Protein AF-A0A1V5GSD3-F1 (afdb_monomer_lite)

pLDDT: mean 73.18, std 15.57, range [37.88, 90.88]

Sequence (69 aa):
MDTSKKKMKYKIARAKLEKRHRCVWCAAMISAGEQAIFMVERGWEEIEHYLHPNCYQSFKAFNLKEIYR

Radius of gyration: 13.72 Å; chains: 1; bounding box: 41×31×18 Å

Secondary structure (DSSP, 8-stat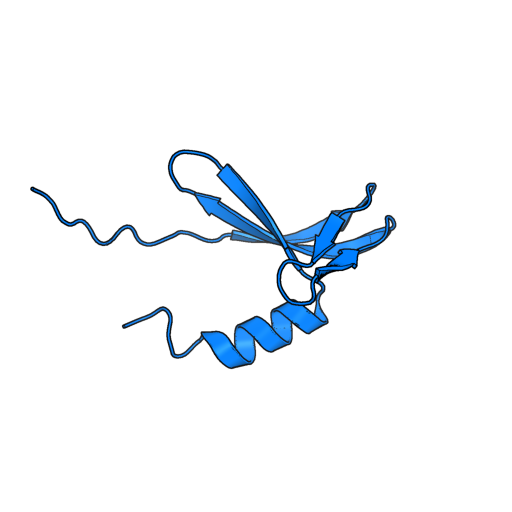e):
---------EEEEEEE-SS-EE-TTT-PEEPTT-EEEEEEEESSSEEEEEE-HHHHHHHHHHHTTTTT-

Foldseek 3Di:
DDPPPPPFDKDKDKDQAQCWDAAPQPRDIDHHRAIWIWIWGDDVDTDIHTHHPVSVVVCCVPPPPPSPD

Structure (mmCIF, N/CA/C/O backbone):
data_AF-A0A1V5GSD3-F1
#
_entry.id   AF-A0A1V5GSD3-F1
#
loop_
_atom_site.group_PDB
_atom_site.id
_atom_site.type_symbol
_atom_site.label_atom_id
_atom_site.label_alt_id
_atom_si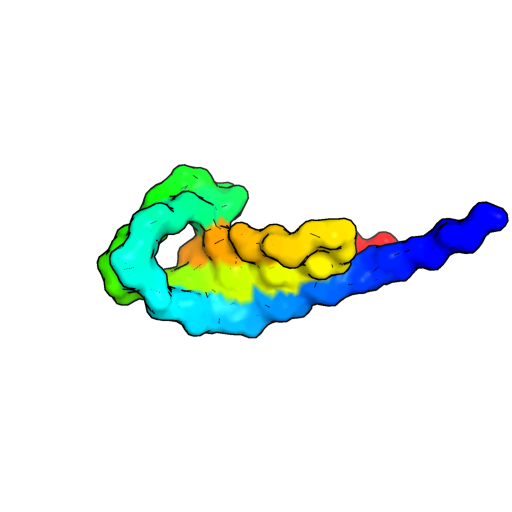te.label_comp_id
_atom_site.label_asym_id
_atom_site.label_entity_id
_atom_site.label_seq_id
_atom_site.pdbx_PDB_ins_code
_atom_site.Cartn_x
_atom_site.Cartn_y
_atom_site.Cartn_z
_atom_site.occupancy
_atom_site.B_iso_or_equiv
_atom_site.auth_seq_id
_atom_site.auth_comp_id
_atom_site.auth_asym_id
_atom_site.auth_atom_id
_atom_site.pdbx_PDB_model_num
ATOM 1 N N . MET A 1 1 ? 31.248 -10.065 -7.922 1.00 41.66 1 MET A N 1
ATOM 2 C CA . MET A 1 1 ? 29.954 -9.409 -8.202 1.00 41.66 1 MET A CA 1
ATOM 3 C C . MET A 1 1 ? 28.885 -10.259 -7.549 1.00 41.66 1 MET A C 1
ATOM 5 O O . MET A 1 1 ? 28.570 -11.326 -8.051 1.00 41.66 1 MET A O 1
ATOM 9 N N . ASP A 1 2 ? 28.457 -9.850 -6.359 1.00 43.66 2 ASP A N 1
ATOM 10 C CA . ASP A 1 2 ? 27.519 -10.594 -5.523 1.00 43.66 2 ASP A CA 1
ATOM 11 C C . ASP A 1 2 ? 26.096 -10.280 -6.002 1.00 43.66 2 ASP A C 1
ATOM 13 O O . ASP A 1 2 ? 25.529 -9.237 -5.676 1.00 43.66 2 ASP A O 1
ATOM 17 N N . THR A 1 3 ? 25.521 -11.134 -6.851 1.00 44.56 3 THR A N 1
ATOM 18 C CA . THR A 1 3 ? 24.097 -11.066 -7.217 1.00 44.56 3 THR A CA 1
ATOM 19 C C . THR A 1 3 ? 23.257 -11.603 -6.062 1.00 44.56 3 THR A C 1
ATOM 21 O O . THR A 1 3 ? 22.540 -12.597 -6.186 1.00 44.56 3 THR A O 1
ATOM 24 N N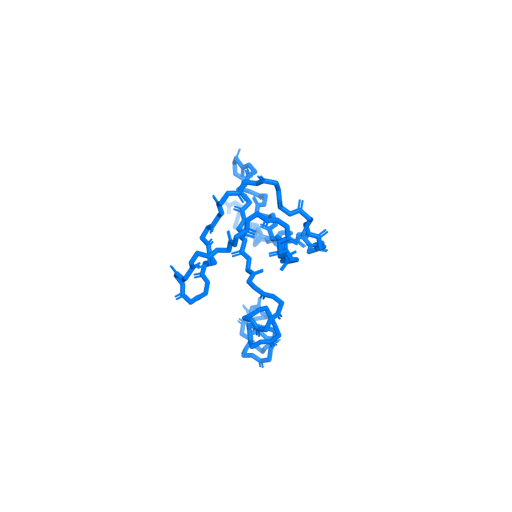 . SER A 1 4 ? 23.372 -10.957 -4.903 1.00 45.75 4 SER A N 1
ATOM 25 C CA . SER A 1 4 ? 22.463 -11.151 -3.787 1.00 45.75 4 SER A CA 1
ATOM 26 C C . SER A 1 4 ? 21.062 -10.806 -4.279 1.00 45.75 4 SER A C 1
ATOM 28 O O . SER A 1 4 ? 20.748 -9.637 -4.510 1.00 45.75 4 SER A O 1
ATOM 30 N N . LYS A 1 5 ? 20.221 -11.834 -4.470 1.00 49.12 5 LYS A N 1
ATOM 31 C CA . LYS A 1 5 ? 18.769 -11.705 -4.640 1.00 49.12 5 LYS A CA 1
ATOM 32 C C . LYS A 1 5 ? 18.258 -10.821 -3.499 1.00 49.12 5 LYS A C 1
ATOM 34 O O . LYS A 1 5 ? 18.034 -11.311 -2.390 1.00 49.12 5 LYS A O 1
ATOM 39 N N . LYS A 1 6 ? 18.130 -9.510 -3.739 1.00 48.62 6 LYS A N 1
ATOM 40 C CA . LYS A 1 6 ? 17.550 -8.548 -2.798 1.00 48.62 6 LYS A CA 1
ATOM 41 C C . LYS A 1 6 ? 16.120 -9.010 -2.550 1.00 48.62 6 LYS A C 1
ATOM 43 O O . LYS A 1 6 ? 15.230 -8.747 -3.349 1.00 48.62 6 LYS A O 1
ATOM 48 N N . LYS A 1 7 ? 15.904 -9.750 -1.460 1.00 52.56 7 LYS A N 1
ATOM 49 C CA . LYS A 1 7 ? 14.565 -10.044 -0.950 1.00 52.56 7 LYS A CA 1
ATOM 50 C C . LYS A 1 7 ? 13.936 -8.693 -0.616 1.00 52.56 7 LYS A C 1
ATOM 52 O O . LYS A 1 7 ? 14.262 -8.120 0.423 1.00 52.56 7 LYS A O 1
ATOM 57 N N . MET A 1 8 ? 13.101 -8.167 -1.510 1.00 53.25 8 MET A N 1
ATOM 58 C CA . MET A 1 8 ? 12.278 -6.995 -1.229 1.00 53.25 8 MET A CA 1
ATOM 59 C C . MET A 1 8 ? 11.440 -7.318 0.008 1.00 53.25 8 MET A C 1
ATOM 61 O O . MET A 1 8 ? 10.594 -8.210 -0.007 1.00 53.25 8 MET A O 1
ATOM 65 N N . LYS A 1 9 ? 11.743 -6.650 1.122 1.00 61.22 9 LYS A N 1
ATOM 66 C CA . LYS A 1 9 ? 10.962 -6.767 2.352 1.00 61.22 9 LYS A CA 1
ATOM 67 C C . LYS A 1 9 ? 9.849 -5.738 2.271 1.00 61.22 9 LYS A C 1
ATOM 69 O O . LYS A 1 9 ? 10.111 -4.558 2.470 1.00 61.22 9 LYS A O 1
ATOM 74 N N . TYR A 1 10 ? 8.635 -6.196 1.992 1.00 65.06 10 TYR A N 1
ATOM 75 C CA . TYR A 1 10 ? 7.436 -5.373 2.075 1.00 65.06 10 TYR A CA 1
ATOM 76 C C . TYR A 1 10 ? 6.789 -5.510 3.455 1.00 65.06 10 TYR A C 1
ATOM 78 O O . TYR A 1 10 ? 6.607 -6.616 3.969 1.00 65.06 10 TYR A O 1
ATOM 86 N N . LYS A 1 11 ? 6.441 -4.378 4.075 1.00 69.06 11 LYS A N 1
ATOM 87 C CA . LYS A 1 11 ? 5.625 -4.336 5.297 1.00 69.06 11 LYS A CA 1
ATOM 88 C C . LYS A 1 11 ? 4.229 -3.858 4.938 1.00 69.06 11 LYS A C 1
ATOM 90 O O . LYS A 1 11 ? 4.097 -2.850 4.258 1.00 69.06 11 LYS A O 1
ATOM 95 N N . ILE A 1 12 ? 3.221 -4.586 5.410 1.00 71.38 12 ILE A N 1
ATOM 96 C CA . ILE A 1 12 ? 1.813 -4.330 5.111 1.00 71.38 12 ILE A CA 1
ATOM 97 C C . ILE A 1 12 ? 1.117 -3.927 6.407 1.00 71.38 12 ILE A C 1
ATOM 99 O O . ILE A 1 12 ? 1.126 -4.690 7.374 1.00 71.38 12 ILE A O 1
ATOM 103 N N . ALA A 1 13 ? 0.507 -2.745 6.432 1.00 76.56 13 ALA A N 1
ATOM 104 C CA . ALA A 1 13 ? -0.312 -2.295 7.554 1.00 76.56 13 ALA A CA 1
ATOM 105 C C . ALA A 1 13 ? -1.505 -1.454 7.076 1.00 76.56 13 ALA A C 1
ATOM 107 O O . ALA A 1 13 ? -1.514 -0.930 5.961 1.00 76.56 13 ALA A O 1
ATOM 108 N N . ARG A 1 14 ? -2.542 -1.358 7.919 1.00 77.94 14 ARG A N 1
ATOM 109 C CA . ARG A 1 14 ? -3.719 -0.516 7.660 1.00 77.94 14 ARG A CA 1
ATOM 110 C C . ARG A 1 14 ? -3.388 0.928 8.041 1.00 77.94 14 ARG A C 1
ATOM 112 O O . ARG A 1 14 ? -3.227 1.215 9.225 1.00 77.94 14 ARG A O 1
ATOM 119 N N . ALA A 1 15 ? -3.302 1.815 7.058 1.00 73.12 15 ALA A N 1
ATOM 120 C CA . ALA A 1 15 ? -3.210 3.253 7.267 1.00 73.12 15 ALA A CA 1
ATOM 121 C C . ALA A 1 15 ? -4.614 3.858 7.405 1.00 73.12 15 ALA A C 1
ATOM 123 O O . ALA A 1 15 ? -5.520 3.543 6.629 1.00 73.12 15 ALA A O 1
ATOM 124 N N . LYS A 1 16 ? -4.779 4.746 8.388 1.00 78.94 16 LYS A N 1
ATOM 125 C CA . LYS A 1 16 ? -5.888 5.705 8.437 1.00 78.94 16 LYS A CA 1
ATOM 126 C C . LYS A 1 16 ? -5.371 6.980 7.787 1.00 78.94 16 LYS A C 1
ATOM 128 O O . LYS A 1 16 ? -4.457 7.598 8.325 1.00 78.94 16 LYS A O 1
ATOM 133 N N . LEU A 1 17 ? -5.870 7.308 6.601 1.00 77.12 17 LEU A N 1
ATOM 134 C CA . LEU A 1 17 ? -5.331 8.421 5.826 1.00 77.12 17 LEU A CA 1
ATOM 135 C C . LEU A 1 17 ? -6.015 9.722 6.226 1.00 77.12 17 LEU A C 1
ATOM 137 O O . LEU A 1 17 ? -7.231 9.813 6.173 1.00 77.12 17 LEU A O 1
ATOM 141 N N . GLU A 1 18 ? -5.248 10.748 6.574 1.00 76.19 18 GLU A N 1
ATOM 142 C CA . GLU A 1 18 ? -5.784 12.101 6.803 1.00 76.19 18 GLU A CA 1
ATOM 143 C C . GLU A 1 18 ? -5.657 12.992 5.554 1.00 76.19 18 GLU A C 1
ATOM 145 O O . GLU A 1 18 ? -6.222 14.081 5.484 1.00 76.19 18 GLU A O 1
ATOM 150 N N . LYS A 1 19 ? -4.933 12.516 4.534 1.00 74.88 19 LYS A N 1
ATOM 151 C CA . LYS A 1 19 ? -4.670 13.200 3.261 1.00 74.88 19 LYS A CA 1
ATOM 152 C C . LYS A 1 19 ? -5.132 12.334 2.085 1.00 74.88 19 LYS A C 1
ATOM 154 O O . LYS A 1 19 ? -5.397 11.146 2.240 1.00 74.88 19 LYS A O 1
ATOM 159 N N . ARG A 1 20 ? -5.248 12.935 0.898 1.00 79.38 20 ARG A N 1
ATOM 160 C CA . ARG A 1 20 ? -5.632 12.235 -0.338 1.00 79.38 20 ARG A CA 1
ATOM 161 C C . ARG A 1 20 ? -4.426 11.508 -0.937 1.00 79.38 20 ARG A C 1
ATOM 163 O O . ARG A 1 20 ? -3.443 12.157 -1.283 1.00 79.38 20 ARG A O 1
ATOM 170 N N . HIS A 1 21 ? -4.528 10.194 -1.115 1.00 86.69 21 HIS A N 1
ATOM 171 C CA . HIS A 1 21 ? -3.503 9.365 -1.766 1.00 86.69 21 HIS A CA 1
ATOM 172 C C . HIS A 1 21 ? -4.077 8.690 -3.012 1.00 86.69 21 HIS A C 1
ATOM 174 O O . HIS A 1 21 ? -5.286 8.692 -3.214 1.00 86.69 21 HIS A O 1
ATOM 180 N N . ARG A 1 22 ? -3.233 8.111 -3.869 1.00 89.69 22 ARG A N 1
ATOM 181 C CA . ARG A 1 22 ? -3.683 7.347 -5.040 1.00 89.69 22 ARG A CA 1
ATOM 182 C C . ARG A 1 22 ? -3.390 5.865 -4.837 1.00 89.69 22 ARG A C 1
ATOM 184 O O . ARG A 1 22 ? -2.277 5.503 -4.467 1.00 89.69 22 ARG A O 1
ATOM 191 N N . CYS A 1 23 ? -4.383 5.017 -5.089 1.00 89.94 23 CYS A N 1
ATOM 192 C CA . CYS A 1 23 ? -4.219 3.571 -5.069 1.00 89.94 23 CYS A CA 1
ATOM 193 C C . CYS A 1 23 ? -3.319 3.132 -6.228 1.00 89.94 23 CYS A C 1
ATOM 195 O O . CYS A 1 23 ? -3.649 3.383 -7.385 1.00 89.94 23 CYS A O 1
ATOM 197 N N . VAL A 1 24 ? -2.219 2.436 -5.942 1.00 87.62 24 VAL A N 1
ATOM 198 C CA . VAL A 1 24 ? -1.250 2.017 -6.973 1.00 87.62 24 VAL A CA 1
ATOM 199 C C . VAL A 1 24 ? -1.788 0.934 -7.913 1.00 87.62 24 VAL A C 1
ATOM 201 O O . VAL A 1 24 ? -1.270 0.770 -9.008 1.00 87.62 24 VAL A O 1
ATOM 204 N N . TRP A 1 25 ? -2.834 0.207 -7.507 1.00 87.81 25 TRP A N 1
ATOM 205 C CA . TRP A 1 25 ? -3.419 -0.875 -8.308 1.00 87.81 25 TRP A CA 1
ATOM 206 C C . TRP A 1 25 ? -4.474 -0.387 -9.300 1.00 87.81 25 TRP A C 1
ATOM 208 O O . TRP A 1 25 ? -4.430 -0.735 -10.472 1.00 87.81 25 TRP A O 1
ATOM 218 N N . CYS A 1 26 ? -5.441 0.411 -8.839 1.00 89.44 26 CYS A N 1
ATOM 219 C CA . CYS A 1 26 ? -6.545 0.882 -9.683 1.00 89.44 26 CYS A CA 1
ATOM 220 C C . CYS A 1 26 ? -6.403 2.342 -10.133 1.00 89.44 26 CYS A C 1
ATOM 222 O O . CYS A 1 26 ? -7.307 2.855 -10.783 1.00 89.44 26 CYS A O 1
ATOM 224 N N . ALA A 1 27 ? -5.328 3.033 -9.738 1.00 89.56 27 ALA A N 1
ATOM 225 C CA . ALA A 1 27 ? -5.088 4.461 -9.974 1.00 89.56 27 ALA A CA 1
ATOM 226 C C . ALA A 1 27 ? -6.176 5.425 -9.447 1.00 89.56 27 ALA A C 1
ATOM 228 O O . ALA A 1 27 ? -6.054 6.638 -9.626 1.00 89.56 27 ALA A O 1
ATOM 229 N N . ALA A 1 28 ? -7.207 4.926 -8.757 1.00 90.38 28 ALA A N 1
ATOM 230 C CA . ALA A 1 28 ? -8.239 5.749 -8.141 1.00 90.38 28 ALA A CA 1
ATOM 231 C C . ALA A 1 28 ? -7.729 6.440 -6.866 1.00 90.38 28 ALA A C 1
ATOM 233 O O . ALA A 1 28 ? -6.822 5.953 -6.184 1.00 90.38 28 ALA A O 1
ATOM 234 N N . MET A 1 29 ? -8.324 7.590 -6.553 1.00 90.19 29 MET A N 1
ATOM 235 C CA . MET A 1 29 ? -8.020 8.354 -5.345 1.00 90.19 29 MET A CA 1
ATOM 236 C C . MET A 1 29 ? -8.583 7.646 -4.109 1.00 90.19 29 MET A C 1
ATOM 238 O O . MET A 1 29 ? -9.733 7.226 -4.119 1.00 90.19 29 MET A O 1
ATOM 242 N N . ILE A 1 30 ? -7.773 7.563 -3.058 1.00 87.94 30 ILE A N 1
ATOM 243 C CA . ILE A 1 30 ? -8.164 7.157 -1.711 1.00 87.94 30 ILE A CA 1
ATOM 244 C C . ILE A 1 30 ? -8.412 8.439 -0.912 1.00 87.94 30 ILE A C 1
ATOM 246 O O . ILE A 1 30 ? -7.524 9.299 -0.813 1.00 87.94 30 ILE A O 1
ATOM 250 N N . SER A 1 31 ? -9.617 8.593 -0.376 1.00 83.00 31 SER A N 1
ATOM 251 C CA . SER A 1 31 ? -10.028 9.806 0.331 1.00 83.00 31 SER A CA 1
ATOM 252 C C . SER A 1 31 ? -9.485 9.846 1.760 1.00 83.00 31 SER A C 1
ATOM 254 O O . SER A 1 31 ? -9.136 8.826 2.355 1.00 83.00 31 SER A O 1
ATOM 256 N N . ALA A 1 32 ? -9.445 11.049 2.336 1.00 78.75 32 ALA A N 1
ATOM 257 C CA . ALA A 1 32 ? -9.159 11.215 3.756 1.00 78.75 32 ALA A CA 1
ATOM 258 C C . ALA A 1 32 ? -10.277 10.568 4.597 1.00 78.75 32 ALA A C 1
ATOM 260 O O . ALA A 1 32 ? -11.457 10.720 4.289 1.00 78.75 32 ALA A O 1
ATOM 261 N N . GLY A 1 33 ? -9.903 9.840 5.644 1.00 78.25 33 GLY A N 1
ATOM 262 C CA . GLY A 1 33 ? -10.785 9.050 6.502 1.00 78.25 33 GLY A CA 1
ATOM 263 C C . GLY A 1 33 ? -10.991 7.607 6.034 1.00 78.25 33 GLY A C 1
ATOM 264 O O . GLY A 1 33 ? -11.451 6.778 6.821 1.00 78.25 33 GLY A O 1
ATOM 265 N N . GLU A 1 34 ? -10.616 7.268 4.797 1.00 81.38 34 GLU A N 1
ATOM 266 C CA . GLU A 1 34 ? -10.722 5.899 4.296 1.00 81.38 34 GLU A CA 1
ATOM 267 C C . GLU A 1 34 ? -9.574 5.016 4.805 1.00 81.38 34 GLU A C 1
ATOM 269 O O . GLU A 1 34 ? -8.443 5.458 5.034 1.00 81.38 34 GLU A O 1
ATOM 274 N N . GLN A 1 35 ? -9.871 3.726 4.987 1.00 82.50 35 GLN A N 1
ATOM 275 C CA . GLN A 1 35 ? -8.843 2.736 5.288 1.00 82.50 35 GLN A CA 1
ATOM 276 C C . GLN A 1 35 ? -8.064 2.412 4.016 1.00 82.50 35 GLN A C 1
ATOM 278 O O . GLN A 1 35 ? -8.655 2.030 3.009 1.00 82.50 35 GLN A O 1
ATOM 283 N N . ALA A 1 36 ? -6.739 2.464 4.097 1.00 87.12 36 ALA A N 1
ATOM 284 C CA . ALA A 1 36 ? -5.847 2.004 3.042 1.00 87.12 36 ALA A CA 1
ATOM 285 C C . ALA A 1 36 ? -4.873 0.966 3.583 1.00 87.12 36 ALA A C 1
ATOM 287 O O . ALA A 1 36 ? -4.588 0.910 4.777 1.00 87.12 36 ALA A O 1
ATOM 288 N N . ILE A 1 37 ? -4.342 0.141 2.697 1.00 86.81 37 ILE A N 1
ATOM 289 C CA . ILE A 1 37 ? -3.221 -0.736 2.990 1.00 86.81 37 ILE A CA 1
ATOM 290 C C . ILE A 1 37 ? -1.995 -0.108 2.354 1.00 86.81 37 ILE A C 1
ATOM 292 O O . ILE A 1 37 ? -2.001 0.136 1.150 1.00 86.81 37 ILE A O 1
ATOM 296 N N . PHE A 1 38 ? -0.968 0.169 3.153 1.00 83.25 38 PHE A N 1
ATOM 297 C CA . PHE A 1 38 ? 0.302 0.640 2.619 1.00 83.25 38 PHE A CA 1
ATOM 298 C C . PHE A 1 38 ? 1.324 -0.491 2.586 1.00 83.25 38 PHE A C 1
ATOM 300 O O . PHE A 1 38 ? 1.343 -1.354 3.468 1.00 83.25 38 PHE A O 1
ATOM 307 N N . MET A 1 39 ? 2.139 -0.493 1.538 1.00 80.06 39 MET A N 1
ATOM 308 C CA . MET A 1 39 ? 3.265 -1.392 1.345 1.00 80.06 39 MET A CA 1
ATOM 309 C C . MET A 1 39 ? 4.528 -0.551 1.296 1.00 80.06 39 MET A C 1
ATOM 311 O O . MET A 1 39 ? 4.614 0.380 0.502 1.00 80.06 39 MET A O 1
ATOM 315 N N . VAL A 1 40 ? 5.497 -0.882 2.138 1.00 75.12 40 VAL A N 1
ATOM 316 C CA . VAL A 1 40 ? 6.784 -0.185 2.158 1.00 75.12 40 VAL A CA 1
ATOM 317 C C . VAL A 1 40 ? 7.807 -0.995 1.379 1.00 75.12 40 VAL A C 1
ATOM 319 O O . VAL A 1 40 ? 8.119 -2.111 1.792 1.00 75.12 40 VAL A O 1
ATOM 322 N N . GLU A 1 41 ? 8.340 -0.453 0.289 1.00 74.88 41 GLU A N 1
ATOM 323 C CA . GLU A 1 41 ? 9.483 -1.035 -0.411 1.00 74.88 41 GLU A CA 1
ATOM 324 C C . GLU A 1 41 ? 10.781 -0.441 0.152 1.00 74.88 41 GLU A C 1
ATOM 326 O O . GLU A 1 41 ? 11.022 0.762 0.072 1.00 74.88 41 GLU A O 1
ATOM 331 N N . ARG A 1 42 ? 11.623 -1.290 0.758 1.00 65.81 42 ARG A N 1
ATOM 332 C CA . ARG A 1 42 ? 12.944 -0.891 1.269 1.00 65.81 42 ARG A CA 1
ATOM 333 C C . ARG A 1 42 ? 14.030 -1.175 0.236 1.00 65.81 42 ARG A C 1
ATOM 335 O O . ARG A 1 42 ? 14.621 -2.258 0.228 1.00 65.81 42 ARG A O 1
ATOM 342 N N . GLY A 1 43 ? 14.251 -0.195 -0.638 1.00 71.06 43 GLY A N 1
ATOM 343 C CA . GLY A 1 43 ? 15.353 -0.146 -1.596 1.00 71.06 43 GLY A CA 1
ATOM 344 C C . GLY A 1 43 ? 16.520 0.699 -1.075 1.00 71.06 43 GLY A C 1
ATOM 345 O O . GLY A 1 43 ? 17.027 0.457 0.017 1.00 71.06 43 GLY A O 1
ATOM 346 N N . TRP A 1 44 ? 16.963 1.666 -1.883 1.00 67.19 44 TRP A N 1
ATOM 347 C CA . TRP A 1 44 ? 17.882 2.735 -1.455 1.00 67.19 44 TRP A CA 1
AT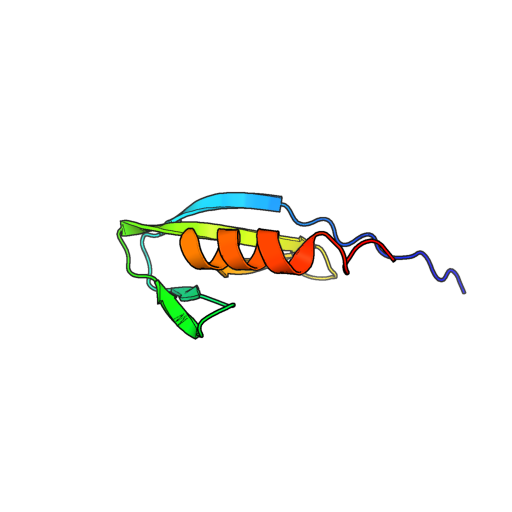OM 348 C C . TRP A 1 44 ? 17.145 3.881 -0.743 1.00 67.19 44 TRP A C 1
ATOM 350 O O . TRP A 1 44 ? 17.733 4.558 0.093 1.00 67.19 44 TRP A O 1
ATOM 360 N N . GLU A 1 45 ? 15.849 4.028 -1.021 1.00 69.50 45 GLU A N 1
ATOM 361 C CA . GLU A 1 45 ? 14.912 4.915 -0.336 1.00 69.50 45 GLU A CA 1
ATOM 362 C C . GLU A 1 45 ? 13.701 4.094 0.132 1.00 69.50 45 GLU A C 1
ATOM 364 O O . GLU A 1 45 ? 13.407 3.027 -0.420 1.00 69.50 45 GLU A O 1
ATOM 369 N N . GLU A 1 46 ? 13.036 4.557 1.191 1.00 74.56 46 GLU A N 1
ATOM 370 C CA . GLU A 1 46 ? 11.815 3.941 1.708 1.00 74.56 46 GLU A CA 1
ATOM 371 C C . GLU A 1 46 ? 10.612 4.514 0.947 1.00 74.56 46 GLU A C 1
ATOM 373 O O . GLU A 1 46 ? 10.248 5.672 1.144 1.00 74.56 46 GLU A O 1
ATOM 378 N N . ILE A 1 47 ? 10.025 3.719 0.046 1.00 79.69 47 ILE A N 1
ATOM 379 C CA . ILE A 1 47 ? 8.885 4.144 -0.780 1.00 79.69 47 ILE A CA 1
ATOM 380 C C . ILE A 1 47 ? 7.601 3.507 -0.247 1.00 79.69 47 ILE A C 1
ATOM 382 O O . ILE A 1 47 ? 7.497 2.285 -0.117 1.00 79.69 47 ILE A O 1
ATOM 386 N N . GLU A 1 48 ? 6.603 4.342 0.042 1.00 82.19 48 GLU A N 1
ATOM 387 C CA . GLU A 1 48 ? 5.281 3.908 0.492 1.00 82.19 48 GLU A CA 1
ATOM 388 C C . GLU A 1 48 ? 4.286 3.836 -0.674 1.00 82.19 48 GLU A C 1
ATOM 390 O O . GLU A 1 48 ? 3.962 4.834 -1.320 1.00 82.19 48 GLU A O 1
ATOM 395 N N . HIS A 1 49 ? 3.736 2.648 -0.908 1.00 85.75 49 HIS A N 1
ATOM 396 C CA . HIS A 1 49 ? 2.687 2.404 -1.893 1.00 85.75 49 HIS A CA 1
ATOM 397 C C . HIS A 1 49 ? 1.343 2.219 -1.200 1.00 85.75 49 HIS A C 1
ATOM 399 O O . HIS A 1 49 ? 1.223 1.375 -0.320 1.00 85.75 49 HIS A O 1
ATOM 405 N N . TYR A 1 50 ? 0.309 2.942 -1.629 1.00 87.81 50 TYR A N 1
ATOM 406 C CA . TYR A 1 50 ? -1.023 2.888 -1.022 1.00 87.81 50 TYR A CA 1
ATOM 407 C C . TYR A 1 50 ? -1.996 2.077 -1.885 1.00 87.81 50 TYR A C 1
ATOM 409 O O . TYR A 1 50 ? -2.000 2.187 -3.109 1.00 87.81 50 TYR A O 1
ATOM 417 N N . LEU A 1 51 ? -2.843 1.266 -1.254 1.00 89.25 51 LEU A N 1
ATOM 418 C CA . LEU A 1 51 ? -3.840 0.410 -1.897 1.00 89.25 51 LEU A CA 1
ATOM 419 C C . LEU A 1 51 ? -5.178 0.491 -1.161 1.00 89.25 51 LEU A C 1
ATOM 421 O O . LEU A 1 51 ? -5.216 0.504 0.068 1.00 89.25 51 LEU A O 1
ATOM 425 N N . HIS A 1 52 ? -6.293 0.435 -1.892 1.00 90.88 52 HIS A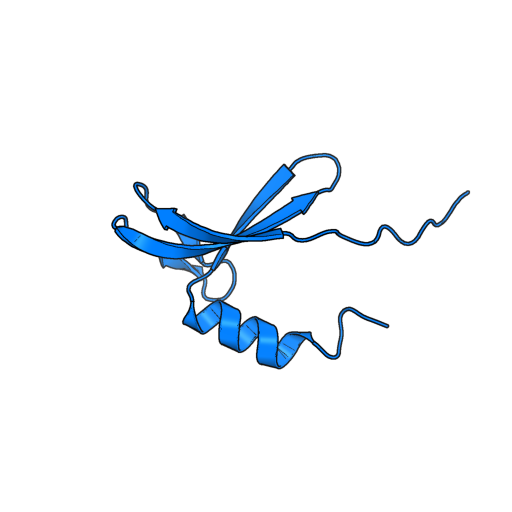 N 1
ATOM 426 C CA . HIS A 1 52 ? -7.584 0.144 -1.263 1.00 90.88 52 HIS A CA 1
ATOM 427 C C . HIS A 1 52 ? -7.578 -1.278 -0.672 1.00 90.88 52 HIS A C 1
ATOM 429 O O . HIS A 1 52 ? -6.960 -2.171 -1.262 1.00 90.88 52 HIS A O 1
ATOM 435 N N . PRO A 1 53 ? -8.329 -1.551 0.410 1.00 87.44 53 PRO A N 1
ATOM 436 C CA . PRO A 1 53 ? -8.435 -2.889 0.991 1.00 87.44 53 PRO A CA 1
ATOM 437 C C . PRO A 1 53 ? -8.855 -3.955 -0.032 1.00 87.44 53 PRO A C 1
ATOM 439 O O . PRO A 1 53 ? -8.278 -5.040 -0.070 1.00 87.44 53 PRO A O 1
ATOM 442 N N . ASN A 1 54 ? -9.797 -3.628 -0.923 1.00 88.44 54 ASN A N 1
ATOM 443 C CA . ASN A 1 54 ? -10.262 -4.536 -1.979 1.00 88.44 54 ASN A CA 1
ATOM 444 C C . ASN A 1 54 ? -9.214 -4.747 -3.082 1.00 88.44 54 ASN A C 1
ATOM 446 O O . ASN A 1 54 ? -9.023 -5.867 -3.560 1.00 88.44 54 ASN A O 1
ATOM 450 N N . CYS A 1 55 ? -8.493 -3.687 -3.458 1.00 89.06 55 CYS A N 1
ATOM 451 C CA . CYS A 1 55 ? -7.399 -3.783 -4.423 1.00 89.06 55 CYS A CA 1
ATOM 452 C C . CYS A 1 55 ? -6.244 -4.620 -3.873 1.00 89.06 55 CYS A C 1
ATOM 454 O O . CYS A 1 55 ? -5.681 -5.426 -4.602 1.00 89.06 55 CYS A O 1
ATOM 456 N N . TYR A 1 56 ? -5.935 -4.490 -2.581 1.00 85.88 56 TYR A N 1
ATOM 457 C CA . TYR A 1 56 ? -4.952 -5.338 -1.916 1.00 85.88 56 TYR A CA 1
ATOM 458 C C . TYR A 1 56 ? -5.388 -6.807 -1.871 1.00 85.88 56 TYR A C 1
ATOM 460 O O . TYR A 1 56 ? -4.567 -7.684 -2.111 1.00 85.88 56 TYR A O 1
ATOM 468 N N . GLN A 1 57 ? -6.662 -7.105 -1.593 1.00 83.81 57 GLN A N 1
ATOM 469 C CA . GLN A 1 57 ? -7.149 -8.489 -1.642 1.00 83.81 57 GLN A CA 1
ATOM 470 C C . GLN A 1 57 ? -7.014 -9.090 -3.043 1.00 83.81 57 GLN A C 1
ATOM 472 O O . GLN A 1 57 ? -6.558 -10.223 -3.174 1.00 83.81 57 GLN A O 1
ATOM 477 N N . SER A 1 58 ? -7.334 -8.307 -4.077 1.00 84.44 58 SER A N 1
ATOM 478 C CA . SER A 1 58 ? -7.118 -8.707 -5.471 1.00 84.44 58 SER A CA 1
ATOM 479 C C . SER A 1 58 ? -5.630 -8.939 -5.733 1.00 84.44 58 SER A C 1
ATOM 481 O O . SER A 1 58 ? -5.244 -10.022 -6.154 1.00 84.44 58 SER A O 1
ATOM 483 N N . PHE A 1 59 ? -4.773 -7.982 -5.373 1.00 79.12 59 PHE A N 1
ATOM 484 C CA . PHE A 1 59 ? -3.321 -8.111 -5.474 1.00 79.12 59 PHE A CA 1
ATOM 485 C C . PHE A 1 59 ? -2.812 -9.377 -4.771 1.00 79.12 59 PHE A C 1
ATOM 487 O O . PHE A 1 59 ? -2.089 -10.160 -5.366 1.00 79.12 59 PHE A O 1
ATOM 494 N N . LYS A 1 60 ? -3.248 -9.663 -3.541 1.00 75.69 60 LYS A N 1
ATOM 495 C CA . LYS A 1 60 ? -2.887 -10.891 -2.821 1.00 75.69 60 LYS A CA 1
ATOM 496 C C . LYS A 1 60 ? -3.359 -12.157 -3.552 1.00 75.69 60 LYS A C 1
ATOM 498 O O . LYS A 1 60 ? -2.626 -13.143 -3.563 1.00 75.69 60 LYS A O 1
ATOM 503 N N . ALA A 1 61 ? -4.554 -12.140 -4.145 1.00 78.00 61 ALA A N 1
ATOM 504 C CA . ALA A 1 61 ? -5.114 -13.273 -4.881 1.00 78.00 61 ALA A CA 1
ATOM 505 C C . ALA A 1 61 ? -4.375 -13.548 -6.202 1.00 78.00 61 ALA A C 1
ATOM 507 O O . ALA A 1 61 ? -4.153 -14.709 -6.539 1.00 78.00 61 ALA A O 1
ATOM 508 N N . PHE A 1 62 ? -3.948 -12.502 -6.914 1.00 69.94 62 PHE A N 1
ATOM 509 C CA . PHE A 1 62 ? -3.176 -12.635 -8.152 1.00 69.94 62 PHE A CA 1
ATOM 510 C C . PHE A 1 62 ? -1.686 -12.936 -7.894 1.00 69.94 62 PHE A C 1
ATOM 512 O O . PHE A 1 62 ? -1.079 -13.692 -8.644 1.00 69.94 62 PHE A O 1
ATOM 519 N N . ASN A 1 63 ? -1.090 -12.395 -6.824 1.00 52.38 63 ASN A N 1
ATOM 520 C CA . ASN A 1 63 ? 0.367 -12.215 -6.737 1.00 52.38 63 ASN A CA 1
ATOM 521 C C . ASN A 1 63 ? 1.106 -13.159 -5.762 1.00 52.38 63 ASN A C 1
ATOM 523 O O . ASN A 1 63 ? 2.312 -13.031 -5.559 1.00 52.38 63 ASN A O 1
ATOM 527 N N . LEU A 1 64 ? 0.428 -14.146 -5.161 1.00 50.53 64 LEU A N 1
ATOM 528 C CA . LEU A 1 64 ? 1.082 -15.126 -4.272 1.00 50.53 64 LEU A CA 1
ATOM 529 C C . LEU A 1 64 ? 1.832 -16.255 -5.007 1.00 50.53 64 LEU A C 1
ATOM 531 O O . LEU A 1 64 ? 2.640 -16.935 -4.379 1.00 50.53 64 LEU A O 1
ATOM 535 N N . LYS A 1 65 ? 1.616 -16.459 -6.316 1.00 45.97 65 LYS A N 1
ATOM 536 C CA . LYS A 1 65 ? 2.321 -17.497 -7.100 1.00 45.97 65 LYS A CA 1
ATOM 537 C C . LYS A 1 65 ? 3.533 -16.999 -7.899 1.00 45.97 65 LYS A C 1
ATOM 539 O O . LYS A 1 65 ? 4.335 -17.836 -8.301 1.00 45.97 65 LYS A O 1
ATOM 544 N N . GLU A 1 66 ? 3.695 -15.690 -8.107 1.00 45.91 66 GLU A N 1
ATOM 545 C CA . GLU A 1 66 ? 4.678 -15.160 -9.073 1.00 45.91 66 GLU A CA 1
ATOM 546 C C . GLU A 1 66 ? 5.892 -14.453 -8.441 1.00 45.91 66 GLU A C 1
ATOM 548 O O . GLU A 1 66 ? 6.960 -14.443 -9.042 1.00 45.91 66 GLU A O 1
ATOM 553 N N . ILE A 1 67 ? 5.803 -13.967 -7.194 1.00 49.50 67 ILE A N 1
ATOM 554 C CA . ILE A 1 67 ? 6.917 -13.255 -6.521 1.00 49.50 67 ILE A CA 1
ATOM 555 C C . ILE A 1 67 ? 7.956 -14.213 -5.875 1.00 49.50 67 ILE A C 1
ATOM 557 O O . ILE A 1 67 ? 9.028 -13.783 -5.456 1.00 49.50 67 ILE A O 1
ATOM 561 N N . TYR A 1 68 ? 7.688 -15.524 -5.798 1.00 41.28 68 TYR A N 1
ATOM 562 C CA . TYR A 1 68 ? 8.580 -16.513 -5.154 1.00 41.28 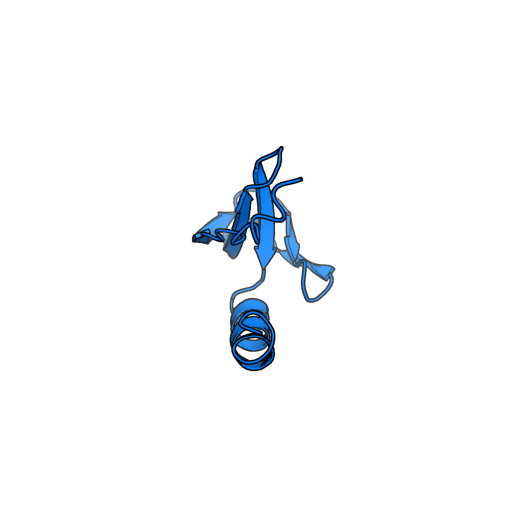68 TYR A CA 1
ATOM 563 C C . TYR A 1 68 ? 9.346 -17.444 -6.120 1.00 41.28 68 TYR A C 1
ATOM 565 O O . TYR A 1 68 ? 9.890 -18.453 -5.664 1.00 41.28 68 TYR A O 1
ATOM 573 N N . ARG A 1 69 ? 9.425 -17.134 -7.423 1.00 37.88 69 ARG A N 1
ATOM 574 C CA . ARG A 1 69 ? 10.325 -17.840 -8.362 1.00 37.88 69 ARG A CA 1
ATOM 575 C C . ARG A 1 69 ? 11.676 -17.135 -8.498 1.00 37.88 69 ARG A C 1
ATOM 577 O O . ARG A 1 69 ? 11.682 -15.911 -8.729 1.00 37.88 69 ARG A O 1
#